Protein AF-A0A2M9R367-F1 (afdb_monomer)

Sequence (99 aa):
MQKSKKLLAVLLFTILILIVGVLIWSFFNPYARVMLIPLGMLSLYYLLIYGFVSLTNQSESRMYYYFILVLIIIPLLTLGL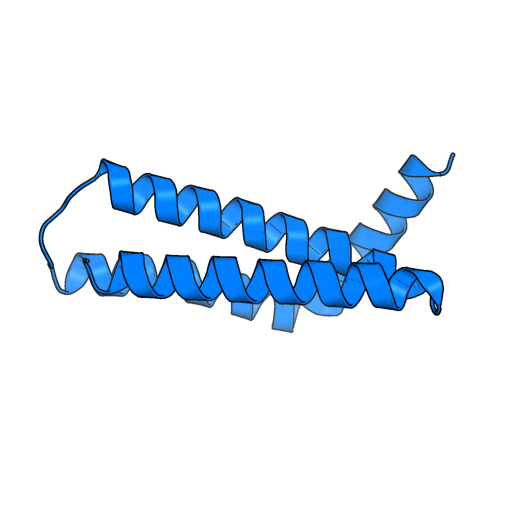AYDRFIAFSVSLLNYLQQ

pLDDT: mean 88.73, std 7.31, range [59.47, 95.75]

Foldseek 3Di:
DAPLLVVLVVVLVVLVVVLVVLVVCCVVPVLSQLVNQLSVVLNVQSVVLSVVCVVVVDPHDPVVSVVSVCSNVVSVVCCVVCVVVSSVVSVVVVVVVVD

Radius of gyration: 15.68 Å; Cα contacts (8 Å, |Δi|>4): 60; chains: 1; bounding box: 38×24×45 Å

Structure (mmCIF, N/CA/C/O backbone):
data_AF-A0A2M9R367-F1
#
_entry.id   AF-A0A2M9R367-F1
#
loop_
_atom_site.group_PDB
_atom_site.id
_atom_site.type_symbol
_atom_site.label_atom_id
_atom_site.label_alt_id
_atom_site.label_comp_id
_atom_site.label_asym_id
_atom_site.label_entity_id
_atom_site.label_seq_id
_atom_site.pdbx_PDB_ins_code
_atom_site.Cartn_x
_atom_site.Cartn_y
_atom_site.Cartn_z
_atom_site.occupancy
_atom_site.B_iso_or_equiv
_atom_site.auth_seq_id
_atom_site.auth_comp_id
_atom_site.auth_asym_id
_atom_site.auth_atom_id
_atom_site.pdbx_PDB_model_num
ATOM 1 N N . MET A 1 1 ? -2.947 3.322 21.641 1.00 59.97 1 MET A N 1
ATOM 2 C CA . MET A 1 1 ? -3.325 3.310 20.206 1.00 59.97 1 MET A CA 1
ATOM 3 C C . MET A 1 1 ? -4.365 2.230 20.005 1.00 59.97 1 MET A C 1
ATOM 5 O O . MET A 1 1 ? -4.101 1.111 20.425 1.00 59.97 1 MET A O 1
ATOM 9 N N . GLN A 1 2 ? -5.496 2.549 19.372 1.00 76.38 2 GLN A N 1
ATOM 10 C CA . GLN A 1 2 ? -6.465 1.526 18.965 1.00 76.38 2 GLN A CA 1
ATOM 11 C C . GLN A 1 2 ? -5.768 0.441 18.141 1.00 76.38 2 GLN A C 1
ATOM 13 O O . GLN A 1 2 ? -4.926 0.754 17.290 1.00 76.38 2 GLN A O 1
ATOM 18 N N . LYS A 1 3 ? -6.119 -0.826 18.385 1.00 83.00 3 LYS A N 1
ATOM 19 C CA . LYS A 1 3 ? -5.498 -1.990 17.726 1.00 83.00 3 LYS A CA 1
ATOM 20 C C . LYS A 1 3 ? -5.468 -1.850 16.199 1.00 83.00 3 LYS A C 1
ATOM 22 O O . LYS A 1 3 ? -4.413 -2.052 15.602 1.00 83.00 3 LYS A O 1
ATOM 27 N N . SER A 1 4 ? -6.566 -1.399 15.587 1.00 85.00 4 SER A N 1
ATOM 28 C CA . SER A 1 4 ? -6.667 -1.167 14.136 1.00 85.00 4 SER A CA 1
ATOM 29 C C . SER A 1 4 ? -5.669 -0.121 13.635 1.00 85.00 4 SER A C 1
ATOM 31 O O . SER A 1 4 ? -4.997 -0.330 12.630 1.00 85.00 4 SER A O 1
ATOM 33 N N . LYS A 1 5 ? -5.518 0.988 14.371 1.00 87.12 5 LYS A N 1
ATOM 34 C CA . LYS A 1 5 ? -4.591 2.074 14.024 1.00 87.12 5 LYS A CA 1
ATOM 35 C C . LYS A 1 5 ? -3.136 1.609 14.085 1.00 87.12 5 LYS A C 1
ATOM 37 O O . LYS A 1 5 ? -2.345 1.960 13.216 1.00 87.12 5 LYS A O 1
ATOM 42 N N . LYS A 1 6 ? -2.787 0.796 15.090 1.00 89.38 6 LYS A N 1
ATOM 43 C CA . LYS A 1 6 ? -1.449 0.192 15.190 1.00 89.38 6 LYS A CA 1
ATOM 44 C C . LYS A 1 6 ? -1.176 -0.750 14.023 1.00 89.38 6 LYS A C 1
ATOM 46 O O . LYS A 1 6 ? -0.112 -0.664 13.425 1.00 89.38 6 LYS A O 1
ATOM 51 N N . LEU A 1 7 ? -2.134 -1.607 13.689 1.00 90.56 7 LEU A N 1
ATOM 52 C CA . LEU A 1 7 ? -1.989 -2.569 12.602 1.00 90.56 7 LEU A CA 1
ATOM 53 C C . LEU A 1 7 ? -1.809 -1.865 11.244 1.00 90.56 7 LEU A C 1
ATOM 55 O O . LEU A 1 7 ? -0.867 -2.181 10.522 1.00 90.56 7 LEU A O 1
ATOM 59 N N . LEU A 1 8 ? -2.626 -0.850 10.942 1.00 91.38 8 LEU A N 1
ATOM 60 C CA . LEU A 1 8 ? -2.483 -0.038 9.725 1.00 91.38 8 LEU A CA 1
ATOM 61 C C . LEU A 1 8 ? -1.137 0.690 9.653 1.00 91.38 8 LEU A C 1
ATOM 63 O O . LEU A 1 8 ? -0.519 0.717 8.593 1.00 91.38 8 LEU A O 1
ATOM 67 N N . ALA A 1 9 ? -0.659 1.244 10.771 1.00 91.56 9 ALA A N 1
ATOM 68 C CA . ALA A 1 9 ? 0.646 1.899 10.816 1.00 91.56 9 ALA A CA 1
ATOM 69 C C . ALA A 1 9 ? 1.791 0.920 10.511 1.00 91.56 9 ALA A C 1
ATOM 71 O O . ALA A 1 9 ? 2.698 1.261 9.755 1.00 91.56 9 ALA A O 1
ATOM 72 N N . VAL A 1 10 ? 1.731 -0.305 11.052 1.00 93.88 10 VAL A N 1
ATOM 73 C CA . VAL A 1 10 ? 2.720 -1.349 10.741 1.00 93.88 10 VAL A CA 1
ATOM 74 C C . VAL A 1 10 ? 2.656 -1.727 9.263 1.00 93.88 10 VAL A C 1
ATOM 76 O O . VAL A 1 10 ? 3.697 -1.752 8.620 1.00 93.88 10 VAL A O 1
ATOM 79 N N . LEU A 1 11 ? 1.463 -1.948 8.699 1.00 93.19 11 LEU A N 1
ATOM 80 C CA . LEU A 1 11 ? 1.310 -2.268 7.274 1.00 93.19 11 LEU A CA 1
ATOM 81 C C . LEU A 1 11 ? 1.871 -1.176 6.363 1.00 93.19 11 LEU A C 1
ATOM 83 O O . LEU A 1 11 ? 2.627 -1.478 5.443 1.00 93.19 11 LEU A O 1
ATOM 87 N N . LEU A 1 12 ? 1.537 0.087 6.636 1.00 94.06 12 LEU A N 1
ATOM 88 C CA . LEU A 1 12 ? 2.072 1.230 5.897 1.00 94.06 12 LEU A CA 1
ATOM 89 C C . LEU A 1 12 ? 3.596 1.263 5.955 1.00 94.06 12 LEU A C 1
ATOM 91 O O . LEU A 1 12 ? 4.250 1.407 4.924 1.00 94.06 12 LEU A O 1
ATOM 95 N N . PHE A 1 13 ? 4.163 1.076 7.145 1.00 94.88 13 PHE A N 1
ATOM 96 C CA . PHE A 1 13 ? 5.607 1.043 7.326 1.00 94.88 13 PHE A CA 1
ATOM 97 C C . PHE A 1 13 ? 6.263 -0.118 6.565 1.00 94.88 13 PHE A C 1
ATOM 99 O O . PHE A 1 13 ? 7.261 0.085 5.876 1.00 94.88 13 PHE A O 1
ATOM 106 N N . THR A 1 14 ? 5.676 -1.317 6.611 1.00 94.62 14 THR A N 1
ATOM 107 C CA . THR A 1 14 ? 6.149 -2.474 5.841 1.00 94.62 14 THR A CA 1
ATOM 108 C C . THR A 1 14 ? 6.120 -2.200 4.338 1.00 94.62 14 THR A C 1
ATOM 110 O O . THR A 1 14 ? 7.099 -2.482 3.651 1.00 94.62 14 THR A O 1
ATOM 113 N N . ILE A 1 15 ? 5.042 -1.608 3.818 1.00 93.56 15 ILE A N 1
ATOM 114 C CA . ILE A 1 15 ? 4.933 -1.27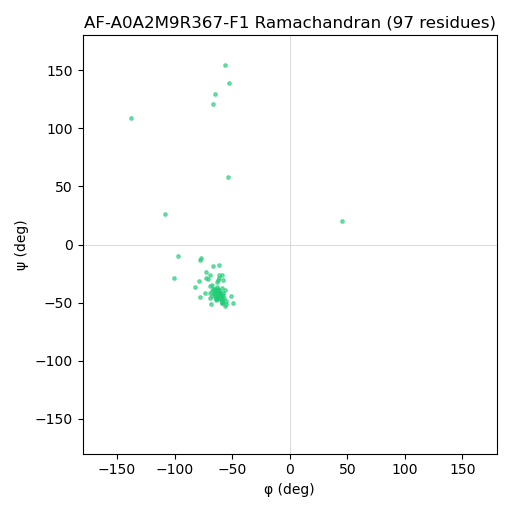6 2.391 1.00 93.56 15 ILE A CA 1
ATOM 115 C C . ILE A 1 15 ? 5.969 -0.224 1.992 1.00 93.56 15 ILE A C 1
ATOM 117 O O . ILE A 1 15 ? 6.574 -0.349 0.933 1.00 93.56 15 ILE A O 1
ATOM 121 N N . LEU A 1 16 ? 6.233 0.774 2.839 1.00 94.00 16 LEU A N 1
ATOM 122 C CA . LEU A 1 16 ? 7.284 1.760 2.582 1.00 94.00 16 LEU A CA 1
ATOM 123 C C . LEU A 1 16 ? 8.668 1.109 2.494 1.00 94.00 16 LEU A C 1
ATOM 125 O O . LEU A 1 16 ? 9.423 1.419 1.574 1.00 94.00 16 LEU A O 1
ATOM 129 N N . ILE A 1 17 ? 8.983 0.165 3.386 1.00 95.75 17 ILE A N 1
ATOM 130 C CA . ILE A 1 17 ? 10.230 -0.610 3.302 1.00 95.75 17 ILE A CA 1
ATOM 131 C C . ILE A 1 17 ? 10.293 -1.394 1.987 1.00 95.75 17 ILE A C 1
ATOM 133 O O . ILE A 1 17 ? 11.328 -1.382 1.322 1.00 95.75 17 ILE A O 1
ATOM 137 N N . LEU A 1 18 ? 9.193 -2.040 1.583 1.00 94.19 18 LEU A N 1
ATOM 138 C CA . LEU A 1 18 ? 9.132 -2.758 0.309 1.00 94.19 18 LEU A CA 1
ATOM 139 C C . LEU A 1 18 ? 9.357 -1.821 -0.881 1.00 94.19 18 LEU A C 1
ATOM 141 O O . LEU A 1 18 ? 10.123 -2.165 -1.775 1.00 94.19 18 LEU A O 1
ATOM 145 N N . ILE A 1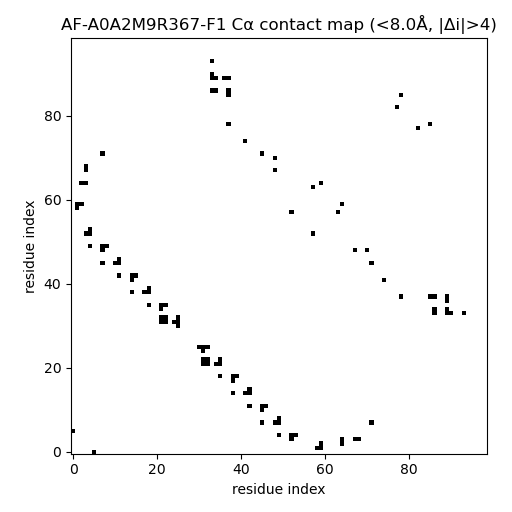 19 ? 8.760 -0.625 -0.875 1.00 93.44 19 ILE A N 1
ATOM 146 C CA . ILE A 1 19 ? 8.981 0.391 -1.912 1.00 93.44 19 ILE A CA 1
ATOM 147 C C . ILE A 1 19 ? 10.463 0.770 -1.978 1.00 93.44 19 ILE A C 1
ATOM 149 O O . ILE A 1 19 ? 11.030 0.781 -3.067 1.00 93.44 19 ILE A O 1
ATOM 153 N N . VAL A 1 20 ? 11.115 1.022 -0.838 1.00 94.88 20 VAL A N 1
ATOM 154 C CA . VAL A 1 20 ? 12.557 1.324 -0.795 1.00 94.88 20 VAL A CA 1
ATOM 155 C C . VAL A 1 20 ? 13.382 0.161 -1.350 1.00 94.88 20 VAL A C 1
ATOM 157 O O . VAL A 1 20 ? 14.270 0.381 -2.171 1.00 94.88 20 VAL A O 1
ATOM 160 N N . GLY A 1 21 ? 13.065 -1.079 -0.970 1.00 94.31 21 GLY A N 1
ATOM 161 C CA . GLY A 1 21 ? 13.734 -2.269 -1.499 1.00 94.31 21 GLY A CA 1
ATOM 162 C C . GLY A 1 21 ? 13.583 -2.406 -3.017 1.00 94.31 21 GLY A C 1
ATOM 163 O O . GLY A 1 21 ? 14.568 -2.636 -3.719 1.00 94.31 21 GLY A O 1
ATOM 164 N N . VAL A 1 22 ? 12.372 -2.195 -3.538 1.00 93.19 22 VAL A N 1
ATOM 165 C CA . VAL A 1 22 ? 12.089 -2.214 -4.981 1.00 93.19 22 VAL A CA 1
ATOM 166 C C . VAL A 1 22 ? 12.802 -1.070 -5.705 1.00 93.19 22 VAL A C 1
ATOM 168 O O . VAL A 1 22 ? 13.330 -1.283 -6.795 1.00 93.19 22 VAL A O 1
ATOM 171 N N . LEU A 1 23 ? 12.883 0.123 -5.107 1.00 92.44 23 LEU A N 1
ATOM 172 C CA . LEU A 1 23 ? 13.643 1.246 -5.662 1.00 92.44 23 LEU A CA 1
ATOM 173 C C . LEU A 1 23 ? 15.131 0.910 -5.781 1.00 92.44 23 LEU A C 1
ATOM 175 O O . LEU A 1 23 ? 15.703 1.114 -6.850 1.00 92.44 23 LEU A O 1
ATOM 179 N N . ILE A 1 24 ? 15.741 0.345 -4.735 1.00 94.31 24 ILE A N 1
ATOM 180 C CA . ILE A 1 24 ? 17.146 -0.089 -4.772 1.00 94.31 24 ILE A CA 1
ATOM 181 C C . ILE A 1 24 ? 17.338 -1.175 -5.839 1.00 94.31 24 ILE A C 1
ATOM 183 O O . ILE A 1 24 ? 18.258 -1.094 -6.651 1.00 94.31 24 ILE A O 1
ATOM 187 N N . TRP A 1 25 ? 16.442 -2.163 -5.902 1.00 94.00 25 TRP A N 1
ATOM 188 C CA . TRP A 1 25 ? 16.508 -3.210 -6.923 1.00 94.00 25 TRP A CA 1
ATOM 189 C C . TRP A 1 25 ? 16.347 -2.641 -8.340 1.00 94.00 25 TRP A C 1
ATOM 191 O O . TRP A 1 25 ? 16.993 -3.107 -9.277 1.00 94.00 25 TRP A O 1
ATOM 201 N N . SER A 1 26 ? 15.570 -1.572 -8.515 1.00 91.31 26 SER A N 1
ATOM 202 C CA . SER A 1 26 ? 15.359 -0.959 -9.829 1.00 91.31 26 SER A CA 1
ATOM 203 C C . SER A 1 26 ? 16.626 -0.412 -10.496 1.00 91.31 26 SER A C 1
ATOM 205 O O . SER A 1 26 ? 16.622 -0.222 -11.713 1.00 91.31 26 SER A O 1
ATOM 207 N N . PHE A 1 27 ? 17.711 -0.198 -9.739 1.00 91.69 27 PHE A N 1
ATOM 208 C CA . PHE A 1 27 ? 19.028 0.143 -10.291 1.00 91.69 27 PHE A CA 1
ATOM 209 C C . PHE A 1 27 ? 19.716 -1.044 -10.976 1.00 91.69 27 PHE A C 1
ATOM 211 O O . PHE A 1 27 ? 20.488 -0.844 -11.908 1.00 91.69 27 PHE A O 1
ATOM 218 N N . PHE A 1 28 ? 19.426 -2.270 -10.537 1.00 93.50 28 PHE A N 1
ATOM 219 C CA . PHE A 1 28 ? 20.017 -3.499 -11.073 1.00 93.50 28 PHE A CA 1
ATOM 220 C C . PHE A 1 28 ? 19.086 -4.220 -12.055 1.00 93.50 28 PHE A C 1
ATOM 222 O O . PHE A 1 28 ? 19.553 -4.922 -12.946 1.00 93.50 28 PHE A O 1
ATOM 229 N N . ASN A 1 29 ? 17.768 -4.064 -11.894 1.00 88.81 29 ASN A N 1
ATOM 230 C CA . ASN A 1 29 ? 16.760 -4.679 -12.749 1.00 88.81 29 ASN A CA 1
ATOM 231 C C . ASN A 1 29 ? 15.627 -3.680 -13.067 1.00 88.81 29 ASN A C 1
ATOM 233 O O . ASN A 1 29 ? 14.792 -3.415 -12.196 1.00 88.81 29 ASN A O 1
ATOM 237 N N . PRO A 1 30 ? 15.526 -3.172 -14.311 1.00 84.00 30 PRO A N 1
ATOM 238 C CA . PRO A 1 30 ? 14.490 -2.215 -14.708 1.00 84.00 30 PRO A CA 1
ATOM 239 C C . PRO A 1 30 ? 13.059 -2.724 -14.491 1.00 84.00 30 PRO A C 1
ATOM 241 O O . PRO A 1 30 ? 12.170 -1.935 -14.169 1.00 84.00 30 PRO A O 1
ATOM 244 N N . TYR A 1 31 ? 12.836 -4.041 -14.593 1.00 84.94 31 TYR A N 1
ATOM 245 C CA . TYR A 1 31 ? 11.522 -4.655 -14.385 1.00 84.94 31 TYR A CA 1
ATOM 246 C C . TYR A 1 31 ? 11.032 -4.545 -12.935 1.00 84.94 31 TYR A C 1
ATOM 248 O O . TYR A 1 31 ? 9.829 -4.620 -12.694 1.00 84.94 31 TYR A O 1
ATOM 256 N N . ALA A 1 32 ? 11.916 -4.283 -11.963 1.00 86.62 32 ALA A N 1
ATOM 257 C CA . ALA A 1 32 ? 11.503 -4.052 -10.578 1.00 86.62 32 ALA A CA 1
ATOM 258 C C . ALA A 1 32 ? 10.585 -2.821 -10.451 1.00 86.62 32 ALA A C 1
ATOM 260 O O . ALA A 1 32 ? 9.687 -2.804 -9.610 1.00 86.62 32 ALA A O 1
ATOM 261 N N . ARG A 1 33 ? 10.720 -1.823 -11.342 1.00 87.00 33 ARG A N 1
ATOM 262 C CA . ARG A 1 33 ? 9.866 -0.619 -11.347 1.00 87.00 33 ARG A CA 1
ATOM 263 C C . ARG A 1 33 ? 8.383 -0.939 -11.519 1.00 87.00 33 ARG A C 1
ATOM 265 O O . ARG A 1 33 ? 7.541 -0.194 -11.028 1.00 87.00 33 ARG A O 1
ATOM 272 N N . VAL A 1 34 ? 8.059 -2.068 -12.147 1.00 90.44 34 VAL A N 1
ATOM 273 C CA . VAL A 1 34 ? 6.681 -2.530 -12.353 1.00 90.44 34 VAL A CA 1
ATOM 274 C C . VAL A 1 34 ? 5.969 -2.791 -11.018 1.00 90.44 34 VAL A C 1
ATOM 276 O O . VAL A 1 34 ? 4.767 -2.555 -10.910 1.00 90.44 34 VAL A O 1
ATOM 279 N N . MET A 1 35 ? 6.698 -3.196 -9.967 1.00 89.31 35 MET A N 1
ATOM 280 C CA . MET A 1 35 ? 6.139 -3.387 -8.621 1.00 89.31 35 MET A CA 1
ATOM 281 C C . MET A 1 35 ? 5.917 -2.080 -7.846 1.00 89.31 35 MET A C 1
ATOM 283 O O . MET A 1 35 ? 5.197 -2.092 -6.847 1.00 89.31 35 MET A O 1
ATOM 287 N N . LEU A 1 36 ? 6.470 -0.945 -8.289 1.00 90.12 36 LEU A N 1
ATOM 288 C CA . LEU A 1 36 ? 6.265 0.337 -7.604 1.00 90.12 36 LEU A CA 1
ATOM 289 C C . LEU A 1 36 ? 4.814 0.809 -7.701 1.00 90.12 36 LEU A C 1
ATOM 291 O O . LEU A 1 36 ? 4.298 1.382 -6.747 1.00 90.12 36 LEU A O 1
ATOM 295 N N . ILE A 1 37 ? 4.141 0.540 -8.821 1.00 90.44 37 ILE A N 1
ATOM 296 C CA . ILE A 1 37 ? 2.754 0.967 -9.040 1.00 90.44 37 ILE A CA 1
ATOM 297 C C . ILE A 1 37 ? 1.779 0.216 -8.112 1.00 90.44 37 ILE A C 1
ATOM 299 O O . ILE A 1 37 ? 1.042 0.884 -7.387 1.00 90.44 37 ILE A O 1
ATOM 303 N N . PRO A 1 38 ? 1.783 -1.132 -8.021 1.00 91.50 38 PRO A N 1
ATOM 304 C CA . PRO A 1 38 ? 0.898 -1.858 -7.112 1.00 91.50 38 PRO A CA 1
ATOM 305 C C . PRO A 1 38 ? 1.191 -1.546 -5.642 1.00 91.50 38 PRO A C 1
ATOM 307 O O . PRO A 1 38 ? 0.260 -1.348 -4.862 1.00 91.50 38 PRO A O 1
ATOM 310 N N . LEU A 1 39 ? 2.471 -1.425 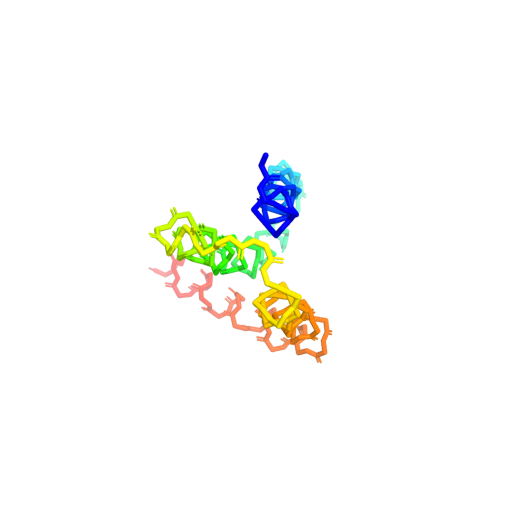-5.264 1.00 92.75 39 LEU A N 1
ATOM 311 C CA . LEU A 1 39 ? 2.856 -1.030 -3.905 1.00 92.75 39 LEU A CA 1
ATOM 312 C C . LEU A 1 39 ? 2.447 0.414 -3.584 1.00 92.75 39 LEU A C 1
ATOM 314 O O . LEU A 1 39 ? 2.000 0.687 -2.472 1.00 92.75 39 LEU A O 1
ATOM 318 N N . GLY A 1 40 ? 2.553 1.327 -4.551 1.00 91.44 40 GLY A N 1
ATOM 319 C CA . GLY A 1 40 ? 2.103 2.713 -4.424 1.00 91.44 40 GLY A CA 1
ATOM 320 C C . GLY A 1 40 ? 0.584 2.829 -4.282 1.00 91.44 40 GLY A C 1
ATOM 321 O O . GLY A 1 40 ? 0.096 3.561 -3.426 1.00 91.44 40 GLY A O 1
ATOM 322 N N . MET A 1 41 ? -0.182 2.057 -5.058 1.00 91.62 41 MET A N 1
ATOM 323 C CA . MET A 1 41 ? -1.641 1.998 -4.907 1.00 91.62 41 MET A CA 1
ATOM 324 C C . MET A 1 41 ? -2.042 1.445 -3.535 1.00 91.62 41 MET A C 1
ATOM 326 O O . MET A 1 41 ? -2.901 2.025 -2.870 1.00 91.62 41 MET A O 1
ATOM 330 N N . LEU A 1 42 ? -1.392 0.367 -3.075 1.00 93.19 42 LEU A N 1
ATOM 331 C CA . LEU A 1 42 ? -1.622 -0.181 -1.735 1.00 93.19 42 LEU A CA 1
ATOM 332 C C . LEU A 1 42 ? -1.272 0.818 -0.627 1.00 93.19 42 LEU A C 1
ATOM 334 O O . LEU A 1 42 ? -2.016 0.926 0.348 1.00 93.19 42 LEU A O 1
ATOM 338 N N . SER A 1 43 ? -0.156 1.542 -0.749 1.00 93.75 43 SER A N 1
ATOM 339 C CA . SER A 1 43 ? 0.261 2.504 0.275 1.00 93.75 43 SER A CA 1
ATOM 340 C C . SER A 1 43 ? -0.742 3.651 0.399 1.00 93.75 43 SER A C 1
ATOM 342 O O . SER A 1 43 ? -1.167 3.964 1.511 1.00 93.75 43 SER A O 1
ATOM 344 N N . LEU A 1 44 ? -1.199 4.208 -0.728 1.00 94.31 44 LEU A N 1
ATOM 345 C CA . LEU A 1 44 ? -2.243 5.233 -0.751 1.00 94.31 44 LEU A CA 1
ATOM 346 C C . LEU A 1 44 ? -3.555 4.712 -0.165 1.00 94.31 44 LEU A C 1
ATOM 348 O O . LEU A 1 44 ? -4.157 5.383 0.673 1.00 94.31 44 LEU A O 1
ATOM 352 N N . TYR A 1 45 ? -3.967 3.499 -0.544 1.00 94.81 45 TYR A N 1
ATOM 353 C CA . TYR A 1 45 ? -5.170 2.874 -0.003 1.00 94.81 45 TYR A CA 1
ATOM 354 C C . TYR A 1 45 ? -5.114 2.785 1.529 1.00 94.81 45 TYR A C 1
ATOM 356 O O . TYR A 1 45 ? -6.007 3.285 2.216 1.00 94.81 45 TYR A O 1
ATOM 364 N N . TYR A 1 46 ? -4.042 2.223 2.097 1.00 94.50 46 TYR A N 1
ATOM 365 C CA . TYR A 1 46 ? -3.930 2.101 3.553 1.00 94.50 46 TYR A CA 1
ATOM 366 C C . TYR A 1 46 ? -3.744 3.432 4.267 1.00 94.50 46 TYR A C 1
ATOM 368 O O . TYR A 1 46 ? -4.151 3.551 5.424 1.00 94.50 46 TYR A O 1
ATOM 376 N N . LEU A 1 47 ? -3.180 4.437 3.599 1.00 94.44 47 LEU A N 1
ATOM 377 C CA . LEU A 1 47 ? -3.057 5.779 4.151 1.00 94.44 47 LEU A CA 1
ATOM 378 C C . LEU A 1 47 ? -4.438 6.424 4.308 1.00 94.44 47 LEU A C 1
ATOM 380 O O . LEU A 1 47 ? -4.719 7.016 5.352 1.00 94.44 47 LEU A O 1
ATOM 384 N N . LEU A 1 48 ? -5.331 6.227 3.333 1.00 94.50 48 LEU A N 1
ATOM 385 C CA . LEU A 1 48 ? -6.726 6.664 3.423 1.00 94.50 48 LEU A CA 1
ATOM 386 C C . LEU A 1 48 ? -7.473 5.947 4.553 1.00 94.50 48 LEU A C 1
ATOM 388 O O . LEU A 1 48 ? -8.137 6.607 5.353 1.00 94.50 48 LEU A O 1
ATOM 392 N N . ILE A 1 49 ? -7.320 4.623 4.680 1.00 93.69 49 ILE A N 1
ATOM 393 C CA . ILE A 1 49 ? -7.952 3.871 5.778 1.00 93.69 49 ILE A CA 1
ATOM 394 C C . ILE A 1 49 ? -7.398 4.316 7.138 1.00 93.69 49 ILE A C 1
ATOM 396 O O . ILE A 1 49 ? -8.159 4.516 8.084 1.00 93.69 49 ILE A O 1
ATOM 400 N N . TYR A 1 50 ? -6.085 4.525 7.250 1.00 92.44 50 TYR A N 1
ATOM 401 C CA . TYR A 1 50 ? -5.466 5.044 8.469 1.00 92.44 50 TYR A CA 1
ATOM 402 C C . TYR A 1 50 ? -5.999 6.433 8.835 1.00 92.44 50 TYR A C 1
ATOM 404 O O . TYR A 1 50 ? -6.335 6.672 9.998 1.00 92.44 50 TYR A O 1
ATOM 412 N N . GLY A 1 51 ? -6.122 7.327 7.848 1.00 90.75 51 GLY A 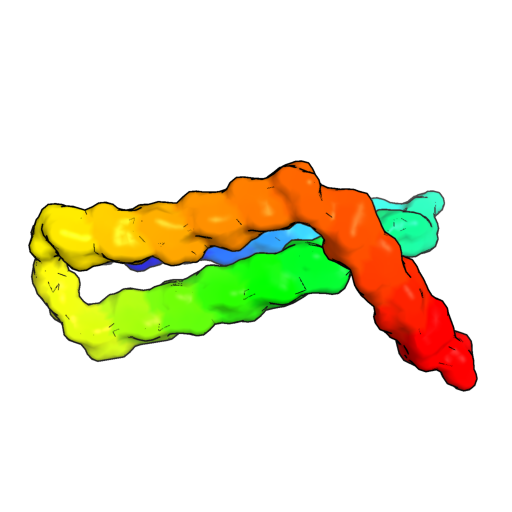N 1
ATOM 413 C CA . GLY A 1 51 ? -6.728 8.646 8.017 1.00 90.75 51 GLY A CA 1
ATOM 414 C C . GLY A 1 51 ? -8.169 8.543 8.512 1.00 90.75 51 GLY A C 1
ATOM 415 O O . GLY A 1 51 ? -8.505 9.124 9.542 1.00 90.75 51 GLY A O 1
ATOM 416 N N . PHE A 1 52 ? -8.987 7.719 7.854 1.00 90.25 52 PHE A N 1
ATOM 417 C CA . PHE A 1 52 ? -10.372 7.463 8.250 1.00 90.25 52 PHE A CA 1
ATOM 418 C C . PHE A 1 52 ? -10.482 6.975 9.701 1.00 90.25 52 PHE A C 1
ATOM 420 O O . PHE A 1 52 ? -11.243 7.544 10.486 1.00 90.25 52 PHE A O 1
ATOM 427 N N . VAL A 1 53 ? -9.677 5.978 10.088 1.00 89.75 53 VAL A N 1
ATOM 428 C CA . VAL A 1 53 ? -9.638 5.447 11.462 1.00 89.75 53 VAL A CA 1
ATOM 429 C C . VAL A 1 53 ? -9.190 6.513 12.460 1.00 89.75 53 VAL A C 1
ATOM 431 O O . VAL A 1 53 ? -9.713 6.584 13.571 1.00 89.75 53 VAL A O 1
ATOM 434 N N . SER A 1 54 ? -8.231 7.359 12.080 1.00 88.00 54 SER A N 1
ATOM 435 C CA . SER A 1 54 ? -7.741 8.420 12.956 1.00 88.00 54 SER A CA 1
ATOM 436 C C . SER A 1 54 ? -8.753 9.551 13.156 1.00 88.00 54 SER A C 1
ATOM 438 O O . SER A 1 54 ? -8.725 10.176 14.212 1.00 88.00 54 SER A O 1
ATOM 440 N N . LEU A 1 55 ? -9.614 9.820 12.170 1.00 88.50 55 LEU A N 1
ATOM 441 C CA . LEU A 1 55 ? -10.627 10.878 12.229 1.00 88.50 55 LEU A CA 1
ATOM 442 C C . LEU A 1 55 ? -11.895 10.445 12.970 1.00 88.50 55 LEU A C 1
ATOM 444 O O . LEU A 1 55 ? -12.492 11.238 13.689 1.00 88.50 55 LEU A O 1
ATOM 448 N N . THR A 1 56 ? -12.307 9.188 12.814 1.00 84.19 56 THR A N 1
ATOM 449 C CA . THR A 1 56 ? -13.560 8.680 13.399 1.00 84.19 56 THR A CA 1
ATOM 450 C C . THR A 1 56 ? -13.496 8.488 14.910 1.00 84.19 56 THR A C 1
ATOM 452 O O . THR A 1 56 ? -14.542 8.498 15.549 1.00 84.19 56 THR A O 1
ATOM 455 N N . ASN A 1 57 ? -12.298 8.312 15.482 1.00 70.62 57 ASN A N 1
ATOM 456 C CA . ASN A 1 57 ? -12.022 8.200 16.923 1.00 70.62 57 ASN A CA 1
ATOM 457 C C . ASN A 1 57 ? -12.976 7.263 17.710 1.00 70.62 57 ASN A C 1
ATOM 459 O O . ASN A 1 57 ? -13.078 7.363 18.933 1.00 70.62 57 ASN A O 1
ATOM 463 N N . GLN A 1 58 ? -13.677 6.345 17.029 1.00 67.62 58 GLN A N 1
ATOM 464 C CA . GLN A 1 58 ? -14.651 5.449 17.649 1.00 67.62 58 GLN A CA 1
ATOM 465 C C . GLN A 1 58 ? -13.925 4.493 18.583 1.00 67.62 58 GLN A C 1
ATOM 467 O O . GLN A 1 58 ? -13.040 3.765 18.137 1.00 67.62 58 GLN A O 1
ATOM 472 N N . SER A 1 59 ? -14.286 4.502 19.870 1.00 60.38 59 SER A N 1
ATOM 473 C CA . SER A 1 59 ? -13.720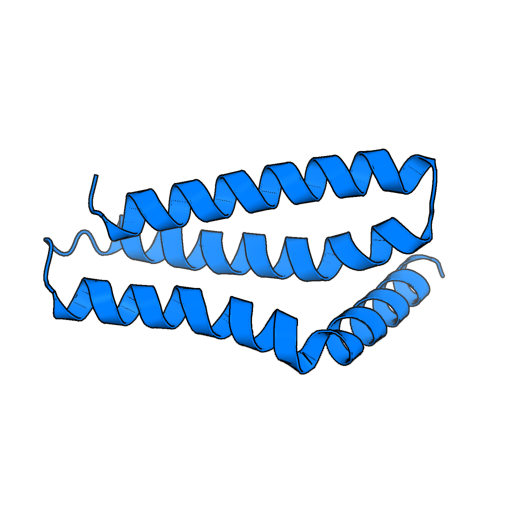 3.599 20.878 1.00 60.38 59 SER A CA 1
ATOM 474 C C . SER A 1 59 ? -13.904 2.134 20.466 1.00 60.38 59 SER A C 1
ATOM 476 O O . SER A 1 59 ? -14.791 1.829 19.677 1.00 60.38 59 SER A O 1
ATOM 478 N N . GLU A 1 60 ? -13.021 1.259 20.962 1.00 67.62 60 GLU A N 1
ATOM 479 C CA . GLU A 1 60 ? -12.715 -0.117 20.520 1.00 67.62 60 GLU A CA 1
ATOM 480 C C . GLU A 1 60 ? -13.900 -1.108 20.403 1.00 67.62 60 GLU A C 1
ATOM 482 O O . GLU A 1 60 ? -13.905 -2.191 20.991 1.00 67.62 60 GLU A O 1
ATOM 487 N N . SER A 1 61 ? -14.905 -0.785 19.597 1.00 81.50 61 SER A N 1
ATOM 488 C CA . SER A 1 61 ? -15.988 -1.685 19.245 1.00 81.50 61 SER A CA 1
ATOM 489 C C . SER A 1 61 ? -15.424 -2.848 18.439 1.00 81.50 61 SER A C 1
ATOM 491 O O . SER A 1 61 ? -14.724 -2.665 17.438 1.00 81.50 61 SER A O 1
ATOM 493 N N . ARG A 1 62 ? -15.762 -4.073 18.857 1.00 83.12 62 ARG A N 1
ATOM 494 C CA . ARG A 1 62 ? -15.366 -5.299 18.149 1.00 83.12 62 ARG A CA 1
ATOM 495 C C . ARG A 1 62 ? -15.837 -5.275 16.695 1.00 83.12 62 ARG A C 1
ATOM 497 O O . ARG A 1 62 ? -15.084 -5.666 15.811 1.00 83.12 62 ARG A O 1
ATOM 504 N N . MET A 1 63 ? -17.046 -4.770 16.443 1.00 85.50 63 MET A N 1
ATOM 505 C CA . MET A 1 63 ? -17.602 -4.669 15.091 1.00 85.50 63 MET A CA 1
ATOM 506 C C . MET A 1 63 ? -16.782 -3.711 14.217 1.00 85.50 63 MET A C 1
ATOM 508 O O . MET A 1 63 ? -16.457 -4.047 13.081 1.00 85.50 63 MET A O 1
ATOM 512 N N . TYR A 1 64 ? -16.370 -2.567 14.773 1.00 87.38 64 TYR A N 1
ATOM 513 C CA . TYR A 1 64 ? -15.515 -1.610 14.070 1.00 87.38 64 TYR A CA 1
ATOM 514 C C . TYR A 1 64 ? -14.144 -2.213 13.735 1.00 87.38 64 TYR A C 1
ATOM 516 O O . TYR A 1 64 ? -13.653 -2.070 12.619 1.00 87.38 64 TYR A O 1
ATOM 524 N N . TYR A 1 65 ? -13.552 -2.963 14.669 1.00 86.50 65 TYR A N 1
ATOM 525 C CA . TYR A 1 65 ? -12.297 -3.675 14.429 1.00 86.50 65 TYR A CA 1
ATOM 526 C C . TYR A 1 65 ? -12.401 -4.664 13.257 1.00 86.50 65 TYR A C 1
ATOM 528 O O . TYR A 1 65 ? -11.564 -4.610 12.359 1.00 86.50 65 TYR A O 1
ATOM 536 N N . TYR A 1 66 ? -13.433 -5.519 13.224 1.00 90.06 66 TYR A N 1
ATOM 537 C CA . TYR A 1 66 ? -13.631 -6.478 12.127 1.00 90.06 66 TYR A CA 1
ATOM 538 C C . TYR A 1 66 ? -13.895 -5.801 10.783 1.00 90.06 66 TYR A C 1
ATOM 540 O O . TYR A 1 66 ? -13.360 -6.246 9.771 1.00 90.06 66 TYR A O 1
ATOM 548 N N . PHE A 1 67 ? -14.659 -4.708 10.773 1.00 91.00 67 PHE A N 1
ATOM 549 C CA . PHE A 1 67 ? -14.887 -3.921 9.565 1.00 91.00 67 PHE A CA 1
ATOM 550 C C . PHE A 1 67 ? -13.569 -3.402 8.970 1.00 91.00 67 PHE A C 1
ATOM 552 O O . PHE A 1 67 ? -13.291 -3.622 7.792 1.00 91.00 67 PHE A O 1
ATOM 559 N N . ILE A 1 68 ? -12.706 -2.798 9.796 1.00 91.12 68 ILE A N 1
ATOM 560 C CA . ILE A 1 68 ? -11.382 -2.343 9.348 1.00 91.12 68 ILE A CA 1
ATOM 561 C C . ILE A 1 68 ? -10.504 -3.522 8.902 1.00 91.12 68 ILE A C 1
ATOM 563 O O . ILE A 1 68 ? -9.773 -3.407 7.923 1.00 91.12 68 ILE A O 1
ATOM 567 N N . LEU A 1 69 ? -10.597 -4.673 9.572 1.00 92.06 69 LEU A N 1
ATOM 568 C CA . LEU A 1 69 ? -9.864 -5.888 9.202 1.00 92.06 69 LEU A CA 1
ATOM 569 C C . LEU A 1 69 ? -10.226 -6.377 7.793 1.00 92.06 69 LEU A C 1
ATOM 571 O O . LEU A 1 69 ? -9.343 -6.740 7.021 1.00 92.06 69 LEU A O 1
ATOM 575 N N . VAL A 1 70 ? -11.509 -6.333 7.431 1.00 94.38 70 VAL A N 1
ATOM 576 C CA . VAL A 1 70 ? -11.973 -6.668 6.077 1.00 94.38 70 VAL A CA 1
ATOM 577 C C . VAL A 1 70 ? -11.406 -5.687 5.049 1.00 94.38 70 VAL A C 1
ATOM 579 O O . VAL A 1 70 ? -10.892 -6.124 4.019 1.00 94.38 70 VAL A O 1
ATOM 582 N N . LEU A 1 71 ? -11.409 -4.384 5.354 1.00 93.75 71 LEU A N 1
ATOM 583 C CA . LEU A 1 71 ? -10.783 -3.364 4.500 1.00 93.75 71 LEU A CA 1
ATOM 584 C C . LEU A 1 71 ? -9.272 -3.573 4.344 1.00 93.75 71 LEU A C 1
ATOM 586 O O . LEU A 1 71 ? -8.704 -3.178 3.335 1.00 93.75 71 LEU A O 1
ATOM 590 N N . ILE A 1 72 ? -8.614 -4.214 5.309 1.00 93.44 72 ILE A N 1
ATOM 591 C CA . ILE A 1 72 ? -7.199 -4.577 5.204 1.00 93.44 72 ILE A CA 1
ATOM 592 C C . ILE A 1 72 ? -6.986 -5.817 4.334 1.00 93.44 72 ILE A C 1
ATOM 594 O O . ILE A 1 72 ? -6.084 -5.848 3.503 1.00 93.44 72 ILE A O 1
ATOM 598 N N . ILE A 1 73 ? -7.788 -6.861 4.530 1.00 93.50 73 ILE A N 1
ATOM 599 C CA . ILE A 1 73 ? -7.556 -8.158 3.885 1.00 93.50 73 ILE A CA 1
ATOM 600 C C . ILE A 1 73 ? -7.916 -8.124 2.398 1.00 93.50 73 ILE A C 1
ATOM 602 O O . ILE A 1 73 ? -7.176 -8.681 1.587 1.00 93.50 73 ILE A O 1
ATOM 606 N N . ILE A 1 74 ? -9.031 -7.482 2.027 1.00 93.50 74 ILE A N 1
ATOM 607 C CA . ILE A 1 74 ? -9.524 -7.487 0.641 1.00 93.50 74 ILE A CA 1
ATOM 608 C C . ILE A 1 74 ? -8.456 -6.990 -0.352 1.00 93.50 74 ILE A C 1
ATOM 610 O O . ILE A 1 74 ? -8.169 -7.731 -1.291 1.00 93.50 74 ILE A O 1
ATOM 614 N N . PRO A 1 75 ? -7.80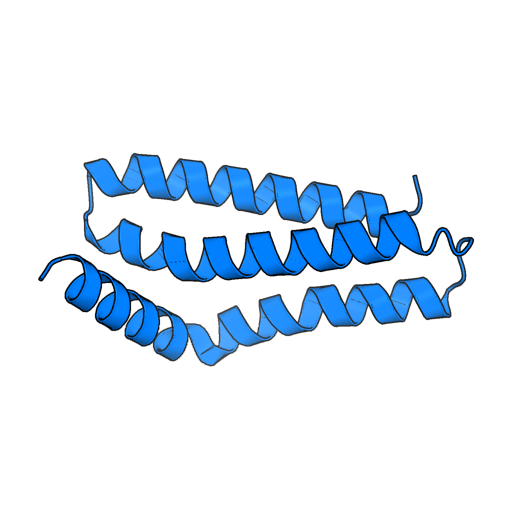8 -5.824 -0.157 1.00 90.62 75 PRO A N 1
ATOM 615 C CA . PRO A 1 75 ? -6.763 -5.348 -1.061 1.00 90.62 75 PRO A CA 1
ATOM 616 C C . PRO A 1 75 ? -5.599 -6.332 -1.211 1.00 90.62 75 PRO A C 1
ATOM 618 O O . PRO A 1 75 ? -5.132 -6.564 -2.326 1.00 90.62 75 PRO A O 1
ATOM 621 N N . LEU A 1 76 ? -5.156 -6.953 -0.110 1.00 91.00 76 LEU A N 1
ATOM 622 C CA . LEU A 1 76 ? -4.070 -7.941 -0.140 1.00 91.00 76 LEU A CA 1
ATOM 623 C C . LEU A 1 76 ? -4.457 -9.170 -0.961 1.00 91.00 76 LEU A C 1
ATOM 625 O O . LEU A 1 76 ? -3.682 -9.608 -1.810 1.00 91.00 76 LEU A O 1
ATOM 629 N N . LEU A 1 77 ? -5.669 -9.691 -0.749 1.00 92.75 77 LEU A N 1
ATOM 630 C CA . LEU A 1 77 ? -6.186 -10.813 -1.529 1.00 92.75 77 LEU A CA 1
ATOM 631 C C . LEU A 1 77 ? -6.329 -10.440 -3.002 1.00 92.75 77 LEU A C 1
ATOM 633 O O . LEU A 1 77 ? -5.915 -11.212 -3.860 1.00 92.75 77 LEU A O 1
ATOM 637 N N . THR A 1 78 ? -6.860 -9.254 -3.311 1.00 90.31 78 THR A N 1
ATOM 638 C CA . THR A 1 78 ? -6.999 -8.817 -4.704 1.00 90.31 78 THR A CA 1
ATOM 639 C C . THR A 1 78 ? -5.651 -8.686 -5.396 1.00 90.31 78 THR A C 1
ATOM 641 O O . THR A 1 78 ? -5.531 -9.100 -6.544 1.00 90.31 78 THR A O 1
ATOM 644 N N . LEU A 1 79 ? -4.622 -8.183 -4.711 1.00 88.62 79 LEU A N 1
ATOM 645 C CA . LEU A 1 79 ? -3.292 -8.055 -5.297 1.00 88.62 79 LEU A CA 1
ATOM 646 C C . LEU A 1 79 ? -2.626 -9.416 -5.520 1.00 88.62 79 LEU A C 1
ATOM 648 O O . LEU A 1 79 ? -1.955 -9.596 -6.532 1.00 88.62 79 LEU A O 1
ATOM 652 N N . GLY A 1 80 ? -2.848 -10.380 -4.622 1.00 88.38 80 GLY A N 1
ATOM 653 C CA . GLY A 1 80 ? -2.374 -11.752 -4.801 1.00 88.38 80 GLY A CA 1
ATOM 654 C C . GLY A 1 80 ? -3.098 -12.498 -5.926 1.00 88.38 80 GLY A C 1
ATOM 655 O O . GLY A 1 80 ? -2.455 -13.125 -6.760 1.00 88.38 80 GLY A O 1
ATOM 656 N N . LEU A 1 81 ? -4.431 -12.412 -5.981 1.00 92.06 81 LEU A N 1
ATOM 657 C CA . LEU A 1 81 ? -5.255 -13.154 -6.946 1.00 92.06 81 LEU A CA 1
ATOM 658 C C . LEU A 1 81 ? -5.263 -12.532 -8.347 1.00 92.06 81 LEU A C 1
ATOM 660 O O . LEU A 1 81 ? -5.405 -13.245 -9.335 1.00 92.06 81 LEU A O 1
ATOM 664 N N . ALA A 1 82 ? -5.138 -11.209 -8.444 1.00 90.69 82 ALA A N 1
ATOM 665 C CA . ALA A 1 82 ? -5.125 -10.480 -9.710 1.00 90.69 82 ALA A CA 1
ATOM 666 C C . ALA A 1 82 ? -3.729 -9.940 -10.055 1.00 90.69 82 ALA A C 1
ATOM 668 O O . ALA A 1 82 ? -3.622 -8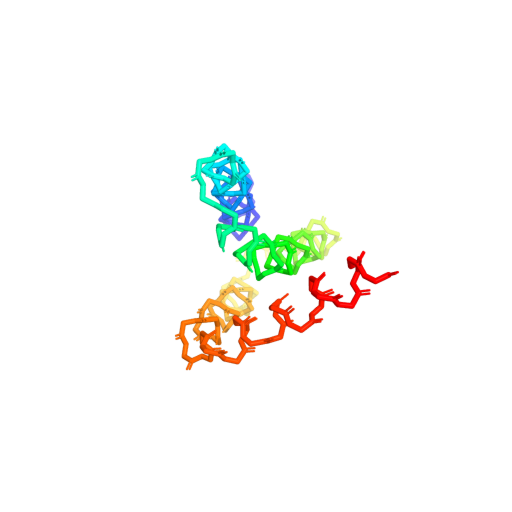.946 -10.776 1.00 90.69 82 ALA A O 1
ATOM 669 N N . TYR A 1 83 ? -2.671 -10.585 -9.551 1.00 86.94 83 TYR A N 1
ATOM 670 C CA . TYR A 1 83 ? -1.282 -10.157 -9.724 1.00 86.94 83 TYR A CA 1
ATOM 671 C C . TYR A 1 83 ? -0.943 -9.842 -11.187 1.00 86.94 83 TYR A C 1
ATOM 673 O O . TYR A 1 83 ? -0.495 -8.735 -11.483 1.00 86.94 83 TYR A O 1
ATOM 681 N N . ASP A 1 84 ? -1.266 -10.749 -12.113 1.00 88.62 84 ASP A N 1
ATOM 682 C CA . ASP A 1 84 ? -0.977 -10.574 -13.543 1.00 88.62 84 ASP A CA 1
ATOM 683 C C . ASP A 1 84 ? -1.628 -9.315 -14.125 1.00 88.62 84 ASP A C 1
ATOM 685 O O . ASP A 1 84 ? -1.026 -8.608 -14.931 1.00 88.62 84 ASP A O 1
ATOM 689 N N . ARG A 1 85 ? -2.848 -8.986 -13.679 1.00 88.88 85 ARG A N 1
ATOM 690 C CA . ARG A 1 85 ? -3.563 -7.783 -14.127 1.00 88.88 85 ARG A CA 1
ATOM 691 C C . ARG A 1 85 ? -2.898 -6.519 -13.605 1.00 88.88 85 ARG A C 1
ATOM 693 O O . ARG A 1 85 ? -2.767 -5.554 -14.352 1.00 88.88 85 ARG A O 1
ATOM 700 N N . PHE A 1 86 ? -2.464 -6.529 -12.346 1.00 88.44 86 PHE A N 1
ATOM 701 C CA . PHE A 1 86 ? -1.735 -5.406 -11.764 1.00 88.44 86 PHE A CA 1
ATOM 702 C C . PHE A 1 86 ? -0.386 -5.201 -12.448 1.00 88.44 86 PHE A C 1
ATOM 704 O O . PHE A 1 86 ? -0.038 -4.066 -12.750 1.00 88.44 86 PHE A O 1
ATOM 711 N N . ILE A 1 87 ? 0.339 -6.275 -12.755 1.00 89.81 87 ILE A N 1
ATOM 712 C CA . ILE A 1 87 ? 1.600 -6.205 -13.497 1.00 89.81 87 ILE A CA 1
ATOM 713 C C . ILE A 1 87 ? 1.381 -5.687 -14.919 1.00 89.81 87 ILE A C 1
ATOM 715 O O . ILE A 1 87 ? 2.074 -4.760 -15.332 1.00 89.81 87 ILE A O 1
ATOM 719 N N . ALA A 1 88 ? 0.395 -6.216 -15.648 1.00 91.00 88 ALA A N 1
ATOM 720 C CA . ALA A 1 88 ? 0.070 -5.748 -16.994 1.00 91.00 88 ALA A CA 1
ATOM 721 C C . ALA A 1 88 ? -0.310 -4.258 -17.003 1.00 91.00 88 ALA A C 1
ATOM 723 O O . ALA A 1 88 ? 0.193 -3.492 -17.827 1.00 91.00 88 ALA A O 1
ATOM 724 N N . PHE A 1 89 ? -1.134 -3.833 -16.039 1.00 89.62 89 PHE A N 1
ATOM 725 C CA . PHE A 1 89 ? -1.465 -2.426 -15.840 1.00 89.62 89 PHE A CA 1
ATOM 726 C C . PHE A 1 89 ? -0.208 -1.589 -15.582 1.00 89.62 89 PHE A C 1
ATOM 728 O O . PHE A 1 89 ? 0.022 -0.600 -16.277 1.00 89.62 89 PHE A O 1
ATOM 735 N N . SER A 1 90 ? 0.647 -2.013 -14.652 1.00 90.69 90 SER A N 1
ATOM 736 C CA . SER A 1 90 ? 1.892 -1.316 -14.338 1.00 90.69 90 SER A CA 1
ATOM 737 C C . SER A 1 90 ? 2.814 -1.166 -15.544 1.00 90.69 90 SER A C 1
ATOM 739 O O . SER A 1 90 ? 3.358 -0.087 -15.758 1.00 90.69 90 SER A O 1
ATOM 741 N N . VAL A 1 91 ? 2.977 -2.219 -16.352 1.00 91.00 91 VAL A N 1
ATOM 742 C CA . VAL A 1 91 ? 3.781 -2.162 -17.583 1.00 91.00 91 VAL A CA 1
ATOM 743 C C . VAL A 1 91 ? 3.174 -1.168 -18.570 1.00 91.00 91 VAL A C 1
ATOM 745 O O . VAL A 1 91 ? 3.892 -0.321 -19.095 1.00 91.00 91 VAL A O 1
ATOM 748 N N . SER A 1 92 ? 1.856 -1.223 -18.788 1.00 90.50 92 SER A N 1
ATOM 749 C CA . SER A 1 92 ? 1.178 -0.300 -19.707 1.00 90.50 92 SER A CA 1
ATOM 750 C C . SER A 1 92 ? 1.331 1.165 -19.282 1.00 90.50 92 SER A C 1
ATOM 752 O O . SER A 1 92 ? 1.635 2.016 -20.116 1.00 90.50 92 SER A O 1
ATOM 754 N N . LEU A 1 93 ? 1.209 1.448 -17.981 1.00 87.19 93 LEU A N 1
ATOM 755 C CA . LEU A 1 93 ? 1.358 2.790 -17.429 1.00 87.19 93 LEU A CA 1
ATOM 756 C C . LEU A 1 93 ? 2.803 3.290 -17.544 1.00 87.19 93 LEU A C 1
ATOM 758 O O . LEU A 1 93 ? 3.026 4.431 -17.933 1.00 87.19 93 LEU A O 1
ATOM 762 N N . LEU A 1 94 ? 3.789 2.444 -17.229 1.00 86.56 94 LEU A N 1
ATOM 763 C CA . LEU A 1 94 ? 5.201 2.813 -17.350 1.00 86.56 94 LEU A CA 1
ATOM 764 C C . LEU A 1 94 ? 5.582 3.105 -18.801 1.00 86.56 94 LEU A C 1
ATOM 766 O O . LEU A 1 94 ? 6.273 4.088 -19.043 1.00 86.56 94 LEU A O 1
ATOM 770 N N . ASN A 1 95 ? 5.099 2.301 -19.750 1.00 87.62 95 ASN A N 1
ATOM 771 C CA . ASN A 1 95 ? 5.337 2.534 -21.172 1.00 87.62 95 ASN A CA 1
ATOM 772 C C . ASN A 1 95 ? 4.696 3.845 -21.646 1.00 87.62 95 ASN A C 1
ATOM 774 O O . ASN A 1 95 ? 5.320 4.575 -22.406 1.00 87.62 95 ASN A O 1
ATOM 778 N N . TYR A 1 96 ? 3.485 4.166 -21.173 1.00 89.50 96 TYR A N 1
ATOM 779 C CA . TYR A 1 96 ? 2.829 5.443 -21.470 1.00 89.50 96 TYR A CA 1
ATOM 780 C C . TYR A 1 96 ? 3.613 6.645 -20.926 1.00 89.50 96 TYR A C 1
ATOM 782 O O . TYR A 1 96 ? 3.717 7.660 -21.597 1.00 89.50 96 TYR A O 1
ATOM 790 N N . LEU A 1 97 ? 4.191 6.531 -19.727 1.00 82.31 97 LEU A N 1
ATOM 791 C CA . LEU A 1 97 ? 4.966 7.607 -19.094 1.00 82.31 97 LEU A CA 1
ATOM 792 C C . LEU A 1 97 ? 6.386 7.776 -19.662 1.00 82.31 97 LEU A C 1
ATOM 794 O O . LEU A 1 97 ? 7.066 8.737 -19.307 1.00 82.31 97 LEU A O 1
ATOM 798 N N . GLN A 1 98 ? 6.864 6.821 -20.463 1.00 77.44 98 GLN A N 1
ATOM 799 C CA . GLN A 1 98 ? 8.184 6.854 -21.104 1.00 77.44 98 GLN A CA 1
ATOM 800 C C . GLN A 1 98 ? 8.146 7.358 -22.554 1.00 77.44 98 GLN A C 1
ATOM 802 O O . GLN A 1 98 ? 9.213 7.570 -23.131 1.00 77.44 98 GLN A O 1
ATOM 807 N N . GLN A 1 99 ? 6.950 7.514 -23.129 1.00 59.47 99 GLN A N 1
ATOM 808 C CA . GLN A 1 99 ? 6.722 8.202 -24.403 1.00 59.47 99 GLN A CA 1
ATOM 809 C C . GLN A 1 99 ? 6.666 9.715 -24.188 1.00 59.47 99 GLN A C 1
ATOM 811 O O . GLN A 1 99 ? 7.159 10.430 -25.087 1.00 59.47 99 GLN A O 1
#

Secondary structure (DSSP, 8-state):
--HHHHHHHHHHHHHHHHHHHHHHHTTT-GGGGGGHHHHHHHHHHHHHHHHHHHHH-----HHHHHHHHHHHHHHHHHHHHTHHHHHHHHHHHHHHHH-

Mean predicted aligned error: 4.77 Å

Solvent-accessible surface area (backbone atoms only — not comparable to full-atom values): 5526 Å² total; per-residue (Å²): 126,59,70,65,58,51,52,43,52,51,51,47,51,52,48,50,52,49,48,52,51,36,55,61,43,29,79,81,36,71,71,38,52,36,55,47,50,61,51,49,52,51,44,52,51,48,50,52,52,43,49,52,58,67,71,64,67,71,71,93,44,69,67,60,49,52,52,54,48,50,68,55,47,51,60,56,51,48,50,67,76,42,38,70,59,52,44,51,50,28,48,54,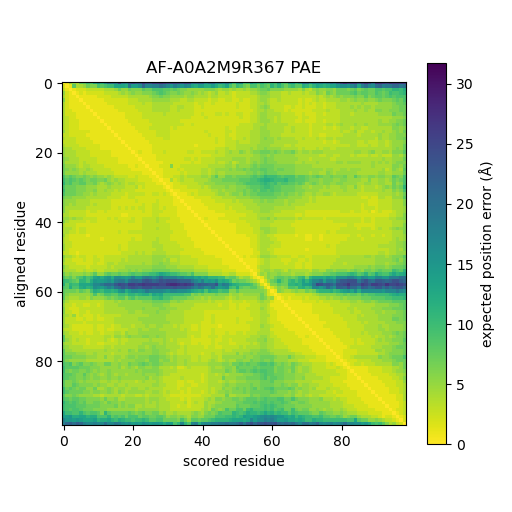51,53,56,61,75,73,110

Organism: NCBI:txid2008672